Protein AF-A0A7V1N1S9-F1 (afdb_monomer_lite)

Radius of gyration: 20.72 Å; chains: 1; bounding box: 37×19×55 Å

Foldseek 3Di:
DDDQDKDWDADPVRDIDIDGDDDDDDPDCVVVVVVVVVVVVVVVVVVVVVVVVVVVD

Structure (mm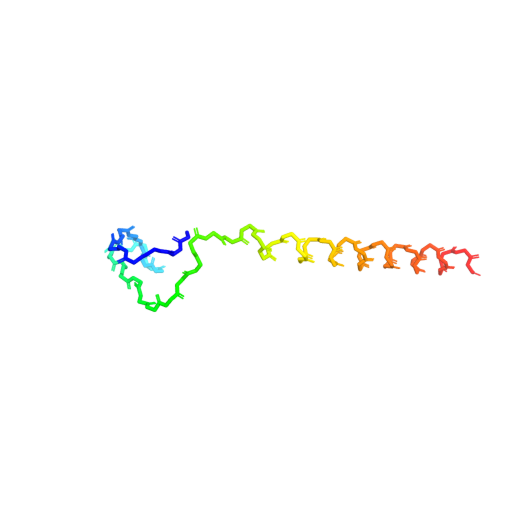CIF, N/CA/C/O backbone):
data_AF-A0A7V1N1S9-F1
#
_entry.id   AF-A0A7V1N1S9-F1
#
loop_
_atom_site.group_PDB
_atom_site.id
_atom_site.type_symbol
_atom_site.label_atom_id
_atom_site.label_alt_id
_atom_site.label_comp_id
_atom_site.label_asym_id
_atom_site.label_entity_id
_atom_site.label_seq_id
_atom_site.pdbx_PDB_ins_code
_atom_site.Cartn_x
_atom_site.Cartn_y
_atom_site.Cartn_z
_atom_site.occupancy
_atom_site.B_iso_or_equiv
_atom_site.auth_seq_id
_atom_site.auth_comp_id
_atom_site.auth_asym_id
_atom_site.auth_atom_id
_atom_site.pdbx_PDB_model_num
ATOM 1 N N . PRO A 1 1 ? -6.544 5.831 9.079 1.00 82.06 1 PRO A N 1
ATOM 2 C CA . PRO A 1 1 ? -5.698 4.624 9.240 1.00 82.06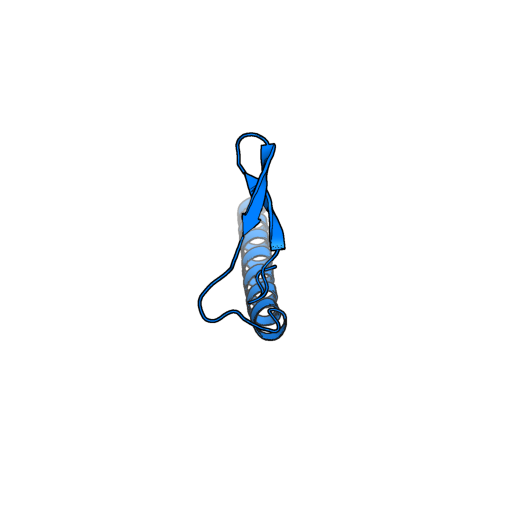 1 PRO A CA 1
ATOM 3 C C . PRO A 1 1 ? -6.290 3.756 10.344 1.00 82.06 1 PRO A C 1
ATOM 5 O O . PRO A 1 1 ? -6.823 4.299 11.306 1.00 82.06 1 PRO A O 1
ATOM 8 N N . SER A 1 2 ? -6.240 2.440 10.184 1.00 91.19 2 SER A N 1
ATOM 9 C CA . SER A 1 2 ? -6.888 1.509 11.104 1.00 91.19 2 SER A CA 1
ATOM 10 C C . SER A 1 2 ? -6.050 1.255 12.356 1.00 91.19 2 SER A C 1
ATOM 12 O O . SER A 1 2 ? -4.861 0.961 12.258 1.00 91.19 2 SER A O 1
ATOM 14 N N . ILE A 1 3 ? -6.687 1.332 13.525 1.00 92.88 3 ILE A N 1
ATOM 15 C CA . ILE A 1 3 ? -6.110 0.999 14.833 1.00 92.88 3 ILE A CA 1
ATOM 16 C C . ILE A 1 3 ? -7.142 0.222 15.656 1.00 92.88 3 ILE A C 1
ATOM 18 O O . ILE A 1 3 ? -8.340 0.403 15.468 1.00 92.88 3 ILE A O 1
ATOM 22 N N . LEU A 1 4 ? -6.691 -0.597 16.608 1.00 92.38 4 LEU A N 1
ATOM 23 C CA . LEU A 1 4 ? -7.540 -1.488 17.423 1.00 92.38 4 LEU A CA 1
ATOM 24 C C . LEU A 1 4 ? -8.433 -0.772 18.462 1.00 92.38 4 LEU A C 1
ATOM 26 O O . LEU A 1 4 ? -8.984 -1.410 19.356 1.00 92.38 4 LEU A O 1
ATOM 30 N N . LYS A 1 5 ? -8.552 0.556 18.389 1.00 92.88 5 LYS A N 1
ATOM 31 C CA . LYS A 1 5 ? -9.390 1.351 19.293 1.00 92.88 5 LYS A CA 1
ATOM 32 C C . LYS A 1 5 ? -10.729 1.653 18.631 1.00 92.88 5 LYS A C 1
ATOM 34 O O . LYS A 1 5 ? -10.796 1.822 17.413 1.00 92.88 5 LYS A O 1
ATOM 39 N N . GLU A 1 6 ? -11.769 1.763 19.450 1.00 96.31 6 GLU A N 1
ATOM 40 C CA . GLU A 1 6 ? -13.051 2.308 19.009 1.00 96.31 6 GLU A CA 1
ATOM 41 C C . GLU A 1 6 ? -12.879 3.761 18.566 1.00 96.31 6 GLU A C 1
ATOM 43 O O . GLU A 1 6 ? -12.189 4.553 19.216 1.00 96.31 6 GLU A O 1
ATOM 48 N N . GLN A 1 7 ? -13.474 4.093 17.426 1.00 96.31 7 GLN A N 1
ATOM 49 C CA . GLN A 1 7 ? -13.348 5.392 16.778 1.00 96.31 7 GLN A CA 1
ATOM 50 C C . GLN A 1 7 ? -14.730 5.874 16.351 1.00 96.31 7 GLN A C 1
ATOM 52 O O . GLN A 1 7 ? -15.501 5.119 15.765 1.00 96.31 7 GLN A O 1
ATOM 57 N N . LYS A 1 8 ? -15.041 7.140 16.627 1.00 96.94 8 LYS A N 1
ATOM 58 C CA . LYS A 1 8 ? -16.258 7.775 16.111 1.00 96.94 8 LYS A CA 1
ATOM 59 C C . LYS A 1 8 ? -16.088 8.069 14.625 1.00 96.94 8 LYS A C 1
ATOM 61 O O . LYS A 1 8 ? -15.014 8.489 14.196 1.00 96.94 8 LYS A O 1
ATOM 66 N N . THR A 1 9 ? -17.136 7.852 13.850 1.00 96.50 9 THR A N 1
ATOM 67 C CA . THR A 1 9 ? -17.160 8.105 12.411 1.00 96.50 9 THR A CA 1
ATOM 68 C C . THR A 1 9 ? -18.601 8.330 11.943 1.00 96.50 9 THR A C 1
ATOM 70 O O . THR A 1 9 ? -19.505 8.485 12.765 1.00 96.50 9 THR A O 1
ATOM 73 N N . ILE A 1 10 ? -18.809 8.373 10.632 1.00 97.69 10 ILE A N 1
ATOM 74 C CA . ILE A 1 10 ? -20.127 8.426 10.005 1.00 97.69 10 ILE A CA 1
ATOM 75 C C . ILE A 1 10 ? -20.311 7.230 9.075 1.00 97.69 10 ILE A C 1
ATOM 77 O O . ILE A 1 10 ? -19.336 6.696 8.541 1.00 97.69 10 ILE A O 1
ATOM 81 N N . ASP A 1 11 ? -21.557 6.807 8.900 1.00 96.94 11 ASP A N 1
ATOM 82 C CA . ASP A 1 11 ? -21.919 5.848 7.860 1.00 96.94 11 ASP A CA 1
ATOM 83 C C . ASP A 1 11 ? -22.142 6.536 6.498 1.00 96.94 11 ASP A C 1
ATOM 85 O O . ASP A 1 11 ? -22.009 7.754 6.352 1.00 96.94 11 ASP A O 1
ATOM 89 N N . ASN A 1 12 ? -22.481 5.744 5.478 1.00 97.44 12 ASN A N 1
ATOM 90 C CA . ASN A 1 12 ? -22.739 6.250 4.126 1.00 97.44 12 ASN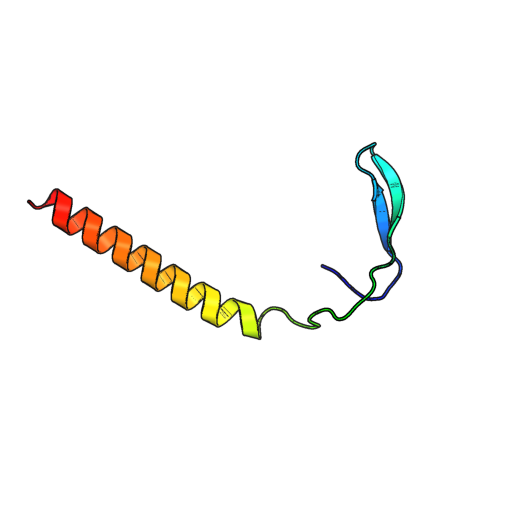 A CA 1
ATOM 91 C C . ASN A 1 12 ? -23.984 7.160 4.040 1.00 97.44 12 ASN A C 1
ATOM 93 O O . ASN A 1 12 ? -24.102 7.923 3.083 1.00 97.44 12 ASN A O 1
ATOM 97 N N . ASP A 1 13 ? -24.883 7.107 5.029 1.00 97.81 13 ASP A N 1
ATOM 98 C CA . ASP A 1 13 ? -26.058 7.980 5.148 1.00 97.81 13 ASP A CA 1
ATOM 99 C C . ASP A 1 13 ? -25.747 9.258 5.960 1.00 97.81 13 ASP A C 1
ATOM 101 O O . ASP A 1 13 ? -26.650 10.040 6.265 1.00 97.81 13 ASP A O 1
ATOM 105 N N . ASN A 1 14 ? -24.473 9.491 6.300 1.00 96.56 14 ASN A N 1
ATOM 106 C CA . ASN A 1 14 ? -23.972 10.581 7.143 1.00 96.56 14 ASN A CA 1
ATOM 107 C C . ASN A 1 14 ? -24.485 10.565 8.594 1.00 96.56 14 ASN A C 1
ATOM 109 O O . ASN A 1 14 ? -24.501 11.607 9.254 1.00 96.56 14 ASN A O 1
ATOM 113 N N . LYS A 1 15 ? -24.898 9.409 9.122 1.00 98.12 15 LYS A N 1
ATOM 114 C CA . LYS A 1 15 ? -25.298 9.283 10.529 1.00 98.12 15 LYS A CA 1
ATOM 115 C C . LYS A 1 15 ? -24.090 8.975 11.400 1.00 98.12 15 LYS A C 1
ATOM 117 O O . LYS A 1 15 ? -23.218 8.196 11.018 1.00 98.12 15 LYS A O 1
ATOM 122 N N . GLU A 1 16 ? -24.052 9.573 12.589 1.00 98.12 16 GLU A N 1
ATOM 123 C CA . GLU A 1 16 ? -22.999 9.310 13.569 1.00 98.12 16 GLU A CA 1
ATOM 124 C C . GLU A 1 16 ? -23.013 7.845 14.012 1.00 98.12 16 GLU A C 1
ATOM 126 O O . GLU A 1 16 ? -24.051 7.291 14.379 1.00 98.12 16 GLU A O 1
ATOM 131 N N . THR A 1 17 ? -21.838 7.224 14.007 1.00 97.62 17 THR A N 1
ATOM 132 C CA . THR A 1 17 ? -21.651 5.838 14.429 1.00 97.62 17 THR A CA 1
ATOM 133 C C . THR A 1 17 ? -20.253 5.629 15.015 1.00 97.62 17 THR A C 1
ATOM 135 O O . THR A 1 17 ? -19.390 6.510 14.969 1.00 97.62 17 THR A O 1
ATOM 138 N N . THR A 1 18 ? -20.009 4.452 15.581 1.00 96.75 18 THR A N 1
ATOM 139 C CA . THR A 1 18 ? -18.700 4.052 16.103 1.00 96.75 18 THR A CA 1
ATOM 140 C C . THR A 1 18 ? -18.212 2.832 15.339 1.00 96.75 18 THR A C 1
ATOM 142 O O . THR A 1 18 ? -18.945 1.859 15.178 1.00 96.75 18 THR A O 1
ATOM 145 N N . ILE A 1 19 ? -16.955 2.862 14.900 1.00 95.12 19 ILE A N 1
ATOM 146 C CA . ILE A 1 19 ? -16.282 1.726 14.278 1.00 95.12 19 ILE A CA 1
ATOM 147 C C . ILE A 1 19 ? -15.262 1.124 15.245 1.00 95.12 19 ILE A C 1
ATOM 149 O O . ILE A 1 19 ? -14.435 1.826 15.834 1.00 95.12 19 ILE A O 1
ATOM 153 N N . LYS A 1 20 ? -15.309 -0.201 15.386 1.00 94.88 20 LYS A N 1
ATOM 154 C CA . LYS A 1 20 ? -14.288 -0.998 16.061 1.00 94.88 20 LYS A CA 1
ATOM 155 C C . LYS A 1 20 ? -13.603 -1.865 15.022 1.00 94.88 20 LYS A C 1
ATOM 157 O O . LYS A 1 20 ? -14.242 -2.683 14.371 1.00 94.88 20 LYS A O 1
ATOM 162 N N . VAL A 1 21 ? -12.307 -1.647 14.844 1.00 93.25 21 VAL A N 1
ATOM 163 C CA . VAL A 1 21 ? -11.530 -2.382 13.851 1.00 93.25 21 VAL A CA 1
ATOM 164 C C . VAL A 1 21 ? -10.936 -3.635 14.492 1.00 93.25 21 VAL A C 1
ATOM 166 O O . VAL A 1 21 ? -10.280 -3.548 15.529 1.00 93.25 21 VAL A O 1
ATOM 169 N N . GLU A 1 22 ? -11.148 -4.789 13.861 1.00 92.31 22 GLU A N 1
ATOM 170 C CA . GLU A 1 22 ? -10.640 -6.094 14.300 1.00 92.31 22 GLU A CA 1
ATOM 171 C C . GLU A 1 22 ? -9.500 -6.597 13.400 1.00 92.31 22 GLU A C 1
ATOM 173 O O . GLU A 1 22 ? -9.355 -6.167 12.258 1.00 92.31 22 GLU A O 1
ATOM 178 N N . GLY A 1 23 ? -8.688 -7.533 13.899 1.00 91.12 23 GLY A N 1
ATOM 179 C CA . GLY A 1 23 ? -7.605 -8.158 13.132 1.00 91.12 23 GLY A CA 1
ATOM 180 C C . GLY A 1 23 ? -6.266 -7.407 13.155 1.00 91.12 23 GLY A C 1
ATOM 181 O O . GLY A 1 23 ? -6.116 -6.328 13.736 1.00 91.12 23 GLY A O 1
ATOM 182 N N . ARG A 1 24 ? -5.240 -8.013 12.541 1.00 91.69 24 ARG A N 1
ATOM 183 C CA . ARG A 1 24 ? -3.865 -7.487 12.542 1.00 91.69 24 ARG A CA 1
ATOM 184 C C . ARG A 1 24 ? -3.727 -6.330 11.555 1.00 91.69 24 ARG A C 1
ATOM 186 O O . ARG A 1 24 ? -3.998 -6.487 10.370 1.00 91.69 24 ARG A O 1
ATOM 193 N N . HIS A 1 25 ? -3.220 -5.207 12.047 1.00 90.56 25 HIS A N 1
ATOM 194 C CA . HIS A 1 25 ? -2.926 -4.019 11.254 1.00 90.56 25 HIS A CA 1
ATOM 195 C C . HIS A 1 25 ? -1.445 -3.683 11.340 1.00 90.56 25 HIS A C 1
ATOM 197 O O . HIS A 1 25 ? -0.800 -3.958 12.354 1.00 90.56 25 HIS A O 1
ATOM 203 N N . ASP A 1 26 ? -0.906 -3.098 10.273 1.00 92.19 26 ASP A N 1
ATOM 204 C CA . ASP A 1 26 ? 0.465 -2.608 10.307 1.00 92.19 26 ASP A CA 1
ATOM 205 C C . ASP A 1 26 ? 0.557 -1.402 11.252 1.00 92.19 26 ASP A C 1
ATOM 207 O O . ASP A 1 26 ? -0.165 -0.421 11.050 1.00 92.19 26 ASP A O 1
ATOM 211 N N . PRO A 1 27 ? 1.453 -1.424 12.255 1.00 90.56 27 PRO A N 1
ATOM 212 C CA . PRO A 1 27 ? 1.697 -0.253 13.092 1.00 90.56 27 PRO A CA 1
ATOM 213 C C . PRO A 1 27 ? 2.418 0.858 12.315 1.00 90.56 27 PRO A C 1
ATOM 215 O O . PRO A 1 27 ? 2.354 2.022 12.698 1.00 90.56 27 PRO A O 1
ATOM 218 N N . CYS A 1 28 ? 3.107 0.510 11.224 1.00 93.50 28 CYS A N 1
ATOM 219 C CA . CYS A 1 28 ? 3.785 1.451 10.347 1.00 93.50 28 CYS A CA 1
ATOM 220 C C . CYS A 1 28 ? 3.789 0.924 8.909 1.00 93.50 28 CYS A C 1
ATOM 222 O O . CYS A 1 28 ? 4.351 -0.131 8.629 1.00 93.50 28 CYS A O 1
ATOM 224 N N . VAL A 1 29 ? 3.187 1.676 7.985 1.00 94.31 29 VAL A N 1
ATOM 225 C CA . VAL A 1 29 ? 3.134 1.314 6.557 1.00 94.31 29 VAL A CA 1
ATOM 226 C C . VAL A 1 29 ? 4.435 1.644 5.808 1.00 94.31 29 VAL A C 1
ATOM 228 O O . VAL A 1 29 ? 4.701 1.075 4.752 1.00 94.31 29 VAL A O 1
ATOM 231 N N . LEU A 1 30 ? 5.270 2.541 6.353 1.00 96.19 30 LEU A N 1
ATOM 232 C CA . LEU A 1 30 ? 6.430 3.108 5.651 1.00 96.19 30 LEU A CA 1
ATOM 233 C C . LEU A 1 30 ? 7.438 2.063 5.137 1.00 96.19 30 LEU A C 1
ATOM 235 O O . LEU A 1 30 ? 7.806 2.169 3.968 1.00 96.19 30 LEU A O 1
ATOM 239 N N . PRO A 1 31 ? 7.835 1.022 5.903 1.00 96.69 31 PRO A N 1
ATOM 240 C CA . PRO A 1 31 ? 8.785 0.021 5.407 1.00 96.69 31 PRO A CA 1
ATOM 241 C C . PRO A 1 31 ? 8.284 -0.731 4.168 1.00 96.69 31 PRO A C 1
ATOM 243 O O . PRO A 1 31 ? 9.078 -1.194 3.358 1.00 96.69 31 PRO A O 1
ATOM 246 N N . ARG A 1 32 ? 6.958 -0.841 4.010 1.00 96.62 32 ARG A N 1
ATOM 247 C CA . ARG A 1 32 ? 6.323 -1.469 2.846 1.00 96.62 32 ARG A CA 1
ATOM 248 C C . ARG A 1 32 ? 6.104 -0.4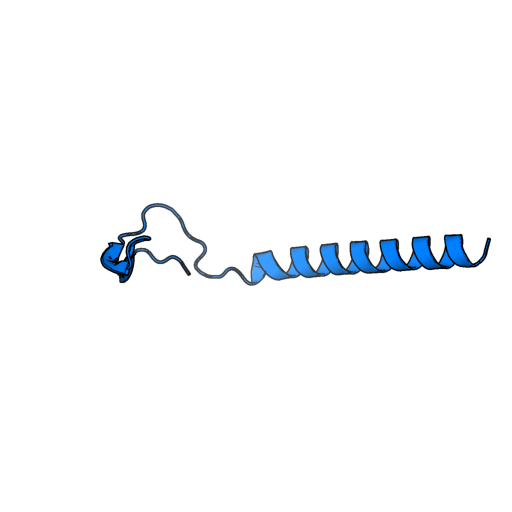86 1.700 1.00 96.62 32 ARG A C 1
ATOM 250 O O . ARG A 1 32 ? 6.094 -0.900 0.549 1.00 96.62 32 ARG A O 1
ATOM 257 N N . ALA A 1 33 ? 5.915 0.796 2.002 1.00 97.69 33 ALA A N 1
ATOM 258 C CA . ALA A 1 33 ? 5.649 1.822 0.999 1.00 97.69 33 ALA A CA 1
ATOM 259 C C . ALA A 1 33 ? 6.875 2.117 0.118 1.00 97.69 33 ALA A C 1
ATOM 261 O O . ALA A 1 33 ? 6.718 2.318 -1.083 1.00 97.69 33 ALA A O 1
ATOM 262 N N . VAL A 1 34 ? 8.083 2.101 0.691 1.00 98.06 34 VAL A N 1
ATOM 263 C CA . VAL A 1 34 ? 9.336 2.385 -0.035 1.00 98.06 34 VAL A CA 1
ATOM 264 C C . VAL A 1 34 ? 9.554 1.460 -1.245 1.00 98.06 34 VAL A C 1
ATOM 266 O O . VAL A 1 34 ? 9.624 1.987 -2.355 1.00 98.06 34 VAL A O 1
ATOM 269 N N . PRO A 1 35 ? 9.573 0.116 -1.109 1.00 98.19 35 PRO A N 1
ATOM 270 C CA . PRO A 1 35 ? 9.795 -0.761 -2.263 1.00 98.19 35 PRO A CA 1
ATOM 271 C C . PRO A 1 35 ? 8.693 -0.642 -3.327 1.00 98.19 35 PRO A C 1
ATOM 273 O O . PRO A 1 35 ? 8.951 -0.822 -4.516 1.00 98.19 35 PRO A O 1
ATOM 276 N N . VAL A 1 36 ? 7.462 -0.296 -2.929 1.00 98.56 36 VAL A N 1
ATOM 277 C CA . VAL A 1 36 ? 6.371 -0.024 -3.878 1.00 98.56 36 VAL A CA 1
ATOM 278 C C . VAL A 1 36 ? 6.659 1.247 -4.677 1.00 98.56 36 VAL A C 1
ATOM 280 O O . VAL A 1 36 ? 6.538 1.237 -5.900 1.00 98.56 36 VAL A O 1
ATOM 283 N N . ALA A 1 37 ? 7.065 2.332 -4.016 1.00 98.56 37 ALA A N 1
ATOM 284 C CA . ALA A 1 37 ? 7.385 3.592 -4.683 1.00 98.56 37 ALA A CA 1
ATOM 285 C C . ALA A 1 37 ? 8.558 3.443 -5.668 1.00 98.56 37 ALA A C 1
ATOM 287 O O . ALA A 1 37 ? 8.489 3.956 -6.787 1.00 98.56 37 ALA A O 1
ATOM 288 N N . GLU A 1 38 ? 9.597 2.695 -5.293 1.00 98.69 38 GLU A N 1
ATOM 289 C CA . GLU A 1 38 ? 10.737 2.390 -6.166 1.00 98.69 38 GLU A CA 1
ATOM 290 C C . GLU A 1 38 ? 10.294 1.628 -7.422 1.00 98.69 38 GLU A C 1
ATOM 292 O O . GLU A 1 38 ? 10.584 2.052 -8.542 1.00 98.69 38 GLU A O 1
ATOM 297 N N . ALA A 1 39 ? 9.515 0.554 -7.257 1.00 98.75 39 ALA A N 1
ATOM 298 C CA . ALA A 1 39 ? 9.007 -0.232 -8.378 1.00 98.75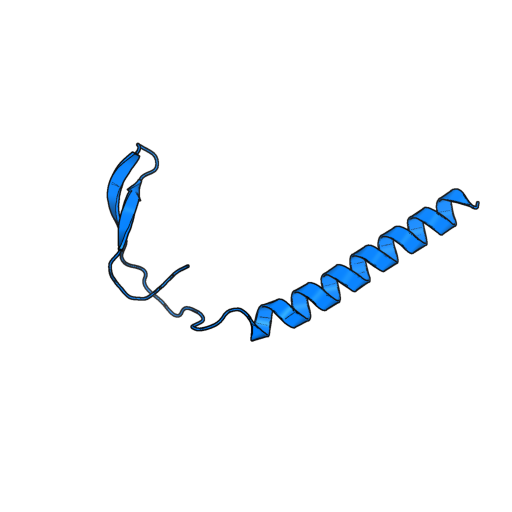 39 ALA A CA 1
ATOM 299 C C . ALA A 1 39 ? 8.125 0.604 -9.321 1.00 98.75 39 ALA A C 1
ATOM 301 O O . ALA A 1 39 ? 8.305 0.568 -10.539 1.00 98.75 39 ALA A O 1
ATOM 302 N N . MET A 1 40 ? 7.206 1.403 -8.770 1.00 98.81 40 MET A N 1
ATOM 303 C CA . MET A 1 40 ? 6.324 2.264 -9.566 1.00 98.81 40 MET A CA 1
ATOM 304 C C . MET A 1 40 ? 7.099 3.346 -10.324 1.00 98.81 40 MET A C 1
ATOM 306 O O . MET A 1 40 ? 6.757 3.667 -11.465 1.00 98.81 40 MET A O 1
ATOM 310 N N . THR A 1 41 ? 8.173 3.871 -9.732 1.00 98.75 41 THR A N 1
ATOM 311 C CA . THR A 1 41 ? 9.067 4.826 -10.399 1.00 98.75 41 THR A CA 1
ATOM 312 C C . THR A 1 41 ? 9.748 4.179 -11.604 1.00 98.75 41 THR A C 1
ATOM 314 O O . THR A 1 41 ? 9.733 4.750 -12.694 1.00 98.75 41 THR A O 1
ATOM 317 N N . LEU A 1 42 ? 10.277 2.960 -11.455 1.00 98.75 42 LEU A N 1
ATOM 318 C CA . LEU A 1 42 ? 10.909 2.224 -12.555 1.00 98.75 42 LEU A CA 1
ATOM 319 C C . LEU A 1 42 ? 9.924 1.920 -13.689 1.00 98.75 42 LEU A C 1
ATOM 321 O O . LEU A 1 42 ? 10.257 2.129 -14.855 1.00 98.75 42 LEU A O 1
ATOM 325 N N . VAL A 1 43 ? 8.705 1.482 -13.357 1.00 98.75 43 VAL A N 1
ATOM 326 C CA . VAL A 1 43 ? 7.642 1.241 -14.347 1.00 98.75 43 VAL A CA 1
ATOM 327 C C . VAL A 1 43 ? 7.309 2.523 -15.112 1.00 98.75 43 VAL A C 1
ATOM 329 O O . VAL A 1 43 ? 7.208 2.500 -16.336 1.00 98.75 43 VAL A O 1
ATOM 332 N N . THR A 1 44 ? 7.203 3.652 -14.411 1.00 98.75 44 THR A N 1
ATOM 333 C CA . THR A 1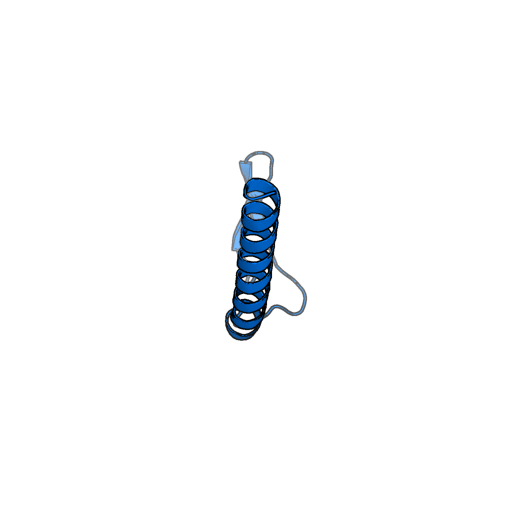 44 ? 6.911 4.958 -15.023 1.00 98.75 44 THR A CA 1
ATOM 334 C C . THR A 1 44 ? 8.024 5.394 -15.979 1.00 98.75 44 THR A C 1
ATOM 336 O O . THR A 1 44 ? 7.755 5.829 -17.098 1.00 98.75 44 THR A O 1
ATOM 339 N N . ILE A 1 45 ? 9.289 5.238 -15.579 1.00 98.75 45 ILE A N 1
ATOM 340 C CA . ILE A 1 45 ? 10.441 5.550 -16.439 1.00 98.75 45 ILE A CA 1
ATOM 341 C C . ILE A 1 45 ? 10.464 4.637 -17.671 1.00 98.75 45 ILE A C 1
ATOM 343 O O . ILE A 1 45 ? 10.699 5.116 -18.782 1.00 98.75 45 ILE A O 1
ATOM 347 N N . ALA A 1 46 ? 10.201 3.339 -17.502 1.00 98.62 46 ALA A N 1
ATOM 348 C CA . ALA A 1 46 ? 10.144 2.392 -18.610 1.00 98.62 46 ALA A CA 1
ATOM 349 C C . ALA A 1 46 ? 9.041 2.756 -19.619 1.00 98.62 46 ALA A C 1
ATOM 351 O O . ALA A 1 46 ? 9.292 2.737 -20.824 1.00 98.62 46 ALA A O 1
ATOM 352 N N . ASP A 1 47 ? 7.858 3.155 -19.142 1.00 98.50 47 ASP A N 1
ATOM 353 C CA . ASP A 1 47 ? 6.770 3.643 -19.997 1.00 98.50 47 ASP A CA 1
ATOM 354 C C . ASP A 1 47 ? 7.205 4.877 -20.805 1.00 98.50 47 ASP A C 1
ATOM 356 O O . ASP A 1 47 ? 7.084 4.904 -22.032 1.00 98.50 47 ASP A O 1
ATOM 360 N N . HIS A 1 48 ? 7.815 5.873 -20.156 1.00 98.31 48 HIS A N 1
ATOM 361 C CA . HIS A 1 48 ? 8.325 7.056 -20.854 1.00 98.31 48 HIS A CA 1
ATOM 362 C C . HIS A 1 48 ? 9.403 6.730 -21.891 1.00 98.31 48 HIS A C 1
ATOM 364 O O . HIS A 1 48 ? 9.398 7.308 -22.981 1.00 98.31 48 HIS A O 1
ATOM 370 N N . LEU A 1 49 ? 10.300 5.791 -21.591 1.00 98.31 49 LEU A N 1
ATOM 371 C CA . LEU A 1 49 ? 11.313 5.340 -22.540 1.00 98.31 49 LEU A CA 1
ATOM 372 C C . LEU A 1 49 ? 10.670 4.727 -23.789 1.00 98.31 49 LEU A C 1
ATOM 374 O O . LEU A 1 49 ? 11.068 5.059 -24.905 1.00 98.31 49 LEU A O 1
ATOM 378 N N . LEU A 1 50 ? 9.675 3.854 -23.615 1.00 98.25 50 LEU A N 1
ATOM 379 C CA . LEU A 1 50 ? 8.965 3.233 -24.733 1.00 98.25 50 LEU A CA 1
ATOM 380 C C . LEU A 1 50 ? 8.218 4.275 -25.568 1.00 98.25 50 LEU A C 1
ATOM 382 O O . LEU A 1 50 ? 8.343 4.266 -26.789 1.00 98.25 50 LEU A O 1
ATOM 386 N N . ARG A 1 51 ? 7.525 5.226 -24.929 1.00 97.62 51 ARG A N 1
ATOM 387 C CA . ARG A 1 51 ? 6.853 6.339 -25.623 1.00 97.62 51 ARG A CA 1
ATOM 388 C C . ARG A 1 51 ? 7.824 7.164 -26.455 1.00 97.62 51 ARG A C 1
ATOM 390 O O . ARG A 1 51 ? 7.534 7.464 -27.608 1.00 97.62 51 ARG A O 1
ATOM 397 N N . ASN A 1 52 ? 8.980 7.503 -25.887 1.00 97.62 52 ASN A N 1
ATOM 398 C CA . ASN A 1 52 ? 9.998 8.260 -26.602 1.00 97.62 52 ASN A CA 1
ATOM 399 C C . ASN A 1 52 ? 10.549 7.473 -27.802 1.00 97.62 52 ASN A C 1
ATOM 401 O O . ASN A 1 52 ? 10.691 8.037 -28.880 1.00 97.62 52 ASN A O 1
ATOM 405 N N . ARG A 1 53 ? 10.807 6.167 -27.652 1.00 97.25 53 ARG A N 1
ATOM 406 C CA . ARG A 1 53 ? 11.261 5.314 -28.766 1.00 97.25 53 ARG A CA 1
ATOM 407 C C . ARG A 1 53 ? 10.226 5.230 -29.884 1.00 97.25 53 ARG A C 1
ATOM 409 O O . ARG A 1 53 ? 10.603 5.316 -31.044 1.00 97.25 53 ARG A O 1
ATOM 416 N N . SER A 1 54 ? 8.948 5.100 -29.539 1.00 96.44 54 SER A N 1
ATOM 417 C CA . SER A 1 54 ? 7.861 5.069 -30.521 1.00 96.44 54 SER A CA 1
ATOM 418 C C . SER A 1 54 ? 7.657 6.407 -31.232 1.00 96.44 54 SER A C 1
ATOM 420 O O . SER A 1 54 ? 7.249 6.408 -32.381 1.00 96.44 54 SER A O 1
ATOM 422 N N . ALA A 1 55 ? 7.931 7.539 -30.575 1.00 93.94 55 ALA A N 1
ATOM 423 C CA . ALA A 1 55 ? 7.818 8.868 -31.184 1.00 93.94 55 ALA A CA 1
ATOM 424 C C . ALA A 1 55 ? 8.995 9.229 -32.113 1.00 93.94 55 ALA A C 1
ATOM 426 O O . ALA A 1 55 ? 8.898 10.185 -32.876 1.00 93.94 55 ALA A O 1
ATOM 427 N N . GLN A 1 56 ? 10.115 8.508 -32.006 1.00 81.62 56 GLN A N 1
ATOM 428 C CA . GLN A 1 56 ? 11.315 8.700 -32.829 1.00 81.62 56 GLN A CA 1
ATOM 429 C C . GLN A 1 56 ? 11.381 7.760 -34.045 1.00 81.62 56 GLN A C 1
ATOM 431 O O . GLN A 1 56 ? 12.290 7.908 -34.861 1.00 81.62 56 GLN A O 1
ATOM 436 N N . ALA A 1 57 ? 10.470 6.787 -34.133 1.00 63.22 57 ALA A N 1
ATOM 437 C CA . ALA A 1 57 ? 10.315 5.873 -35.264 1.00 63.22 57 ALA A CA 1
ATOM 438 C C . ALA A 1 57 ? 9.325 6.443 -36.287 1.00 63.22 57 ALA A C 1
ATOM 440 O O . ALA A 1 57 ? 9.564 6.227 -37.495 1.00 63.22 57 ALA A O 1
#

Sequence (57 aa):
PSILKEQKTIDNDNKETTIKVEGRHDPCVLPRAVPVAEAMTLVTIADHLLRNRSAQA

pLDDT: mean 95.16, std 5.6, range [63.22, 98.81]

Secondary structure (DSSP, 8-state):
---SS-EEEE-TT--EEEE---S---S-SHHHHHHHHHHHHHHHHHHHHHHHHHH--